Protein AF-A0A9X7RHH9-F1 (afdb_monomer_lite)

Structure (mmCIF, N/CA/C/O backbone):
data_AF-A0A9X7RHH9-F1
#
_entry.id   AF-A0A9X7RHH9-F1
#
loop_
_atom_site.group_PDB
_atom_site.id
_atom_site.type_symbol
_atom_site.label_atom_id
_atom_site.label_alt_id
_atom_site.label_comp_id
_atom_site.label_asym_id
_atom_site.label_entity_id
_atom_site.label_seq_id
_atom_site.pdbx_PDB_ins_code
_atom_site.Cartn_x
_atom_site.Cartn_y
_atom_site.Cartn_z
_atom_site.occupancy
_atom_site.B_iso_or_equiv
_atom_site.auth_seq_id
_atom_site.auth_comp_id
_atom_site.auth_asym_id
_atom_site.auth_atom_id
_atom_site.pdbx_PDB_model_num
ATOM 1 N N . MET A 1 1 ? -3.163 3.973 23.562 1.00 56.56 1 MET A N 1
ATOM 2 C CA . MET A 1 1 ? -2.262 4.535 22.533 1.00 56.56 1 MET A CA 1
ATOM 3 C C . MET A 1 1 ? -2.300 3.615 21.333 1.00 56.56 1 MET A C 1
ATOM 5 O O . MET A 1 1 ? -2.126 2.416 21.501 1.00 56.56 1 MET A O 1
ATOM 9 N N . THR A 1 2 ? -2.574 4.178 20.167 1.00 72.00 2 THR A N 1
ATOM 10 C CA . THR A 1 2 ? -2.586 3.508 18.865 1.00 72.00 2 THR A CA 1
ATOM 11 C C . THR A 1 2 ? -1.187 2.956 18.559 1.00 72.00 2 THR A C 1
ATOM 13 O O . THR A 1 2 ? -0.240 3.738 18.488 1.00 72.00 2 THR A O 1
ATOM 16 N N . ARG A 1 3 ? -1.026 1.629 18.460 1.00 74.81 3 ARG A N 1
ATOM 17 C CA . ARG A 1 3 ? 0.260 0.960 18.188 1.00 74.81 3 ARG A CA 1
ATOM 18 C C . ARG A 1 3 ? 0.115 0.081 16.946 1.00 74.81 3 ARG A C 1
ATOM 20 O O . ARG A 1 3 ? -0.757 -0.780 16.914 1.00 74.81 3 ARG A O 1
ATOM 27 N N . LEU A 1 4 ? 0.986 0.297 15.961 1.00 82.06 4 LEU A N 1
ATOM 28 C CA . LEU A 1 4 ? 1.068 -0.524 14.751 1.00 82.06 4 LEU A CA 1
ATOM 29 C C . LEU A 1 4 ? 1.600 -1.932 15.066 1.00 82.06 4 LEU A C 1
ATOM 31 O O . LEU A 1 4 ? 2.380 -2.074 16.012 1.00 82.06 4 LEU A O 1
ATOM 35 N N . PRO A 1 5 ? 1.258 -2.957 14.262 1.00 85.44 5 PRO A N 1
ATOM 36 C CA . PRO A 1 5 ? 1.950 -4.240 14.326 1.00 85.44 5 PRO A CA 1
ATOM 37 C C . PRO A 1 5 ? 3.457 -4.062 14.092 1.00 85.44 5 PRO A C 1
ATOM 39 O O . PRO A 1 5 ? 3.859 -3.352 13.169 1.00 85.44 5 PRO A O 1
ATOM 42 N N . ASP A 1 6 ? 4.287 -4.729 14.898 1.00 85.75 6 ASP A N 1
ATOM 43 C CA . ASP A 1 6 ? 5.741 -4.495 14.914 1.00 85.75 6 ASP A CA 1
ATOM 44 C C . ASP A 1 6 ? 6.399 -4.748 13.545 1.00 85.75 6 ASP A C 1
ATOM 46 O O . ASP A 1 6 ? 7.168 -3.916 13.072 1.00 85.75 6 ASP A O 1
ATOM 50 N N . HIS A 1 7 ? 6.006 -5.816 12.840 1.00 84.44 7 HIS A N 1
ATOM 51 C CA . HIS A 1 7 ? 6.515 -6.108 11.493 1.00 84.44 7 HIS A CA 1
ATOM 52 C C . HIS A 1 7 ? 6.179 -5.011 10.461 1.00 84.44 7 HIS A C 1
ATOM 54 O O . HIS A 1 7 ? 6.991 -4.723 9.586 1.00 84.44 7 HIS A O 1
ATOM 60 N N . ILE A 1 8 ? 5.017 -4.353 10.576 1.00 89.50 8 ILE A N 1
ATOM 61 C CA . ILE A 1 8 ? 4.635 -3.232 9.699 1.00 89.50 8 ILE A CA 1
ATOM 62 C C . ILE A 1 8 ? 5.473 -1.997 10.030 1.00 89.50 8 ILE A C 1
ATOM 64 O O . ILE A 1 8 ? 5.937 -1.301 9.128 1.00 89.50 8 ILE A O 1
ATOM 68 N N . ALA A 1 9 ? 5.698 -1.734 11.321 1.00 90.00 9 ALA A N 1
ATOM 69 C CA . ALA A 1 9 ? 6.545 -0.633 11.762 1.00 90.00 9 ALA A CA 1
ATOM 70 C C . ALA A 1 9 ? 7.993 -0.797 11.266 1.00 90.00 9 ALA A C 1
ATOM 72 O O . ALA A 1 9 ? 8.573 0.161 10.758 1.00 90.00 9 ALA A O 1
ATOM 73 N N . GLU A 1 10 ? 8.555 -2.005 11.345 1.00 91.06 10 GLU A N 1
ATOM 74 C CA . GLU A 1 10 ? 9.890 -2.320 10.821 1.00 91.06 10 GLU A CA 1
ATOM 75 C C . GLU A 1 10 ? 9.983 -2.106 9.303 1.00 91.06 10 GLU A C 1
ATOM 77 O O . GLU A 1 10 ? 10.906 -1.439 8.831 1.00 91.06 10 GLU A O 1
ATOM 82 N N . GLN A 1 11 ? 9.008 -2.604 8.533 1.00 90.25 11 GLN A N 1
ATOM 83 C CA . GLN A 1 11 ? 8.983 -2.425 7.078 1.00 90.25 11 GLN A CA 1
ATOM 84 C C . GLN A 1 11 ? 8.848 -0.948 6.672 1.00 90.25 11 GLN A C 1
ATOM 86 O O . GLN A 1 11 ? 9.559 -0.487 5.777 1.00 90.25 11 GLN A O 1
ATOM 91 N N . LEU A 1 12 ? 7.988 -0.184 7.355 1.00 90.25 12 LEU A N 1
ATOM 92 C CA . LEU A 1 12 ? 7.851 1.261 7.146 1.00 90.25 12 LEU A CA 1
ATOM 93 C C . LEU A 1 12 ? 9.174 1.998 7.384 1.00 90.25 12 LEU A C 1
ATOM 95 O O . LEU A 1 12 ? 9.555 2.863 6.595 1.00 90.25 12 LEU A O 1
ATOM 99 N N . LEU A 1 13 ? 9.890 1.646 8.455 1.00 91.69 13 LEU A N 1
ATOM 100 C CA . LEU A 1 13 ? 11.188 2.239 8.771 1.00 91.69 13 LEU A CA 1
ATOM 101 C C . LEU A 1 13 ? 12.261 1.881 7.734 1.00 91.69 13 LEU A C 1
ATOM 103 O O . LEU A 1 13 ? 13.083 2.737 7.410 1.00 91.69 13 LEU A O 1
ATOM 107 N N . ALA A 1 14 ? 12.242 0.659 7.194 1.00 88.62 14 ALA A N 1
ATOM 108 C CA . ALA A 1 14 ? 13.183 0.219 6.164 1.00 88.62 14 ALA A CA 1
ATOM 109 C C . ALA A 1 14 ? 12.974 0.927 4.813 1.00 88.62 14 ALA A C 1
ATOM 111 O O . ALA A 1 14 ? 13.946 1.229 4.123 1.00 88.62 14 ALA A O 1
ATOM 112 N N . ILE A 1 15 ? 11.721 1.212 4.440 1.00 89.06 15 ILE A N 1
ATOM 113 C CA . ILE A 1 15 ? 11.391 1.958 3.214 1.00 89.06 15 ILE A CA 1
ATOM 114 C C . ILE A 1 15 ? 11.703 3.449 3.370 1.00 89.06 15 ILE A C 1
ATOM 116 O O . ILE A 1 15 ? 12.231 4.078 2.454 1.00 89.06 15 ILE A O 1
ATOM 120 N N . GLY A 1 16 ? 11.388 4.018 4.533 1.00 89.38 16 GLY A N 1
ATOM 121 C CA . GLY A 1 16 ? 11.557 5.438 4.802 1.00 89.38 16 GLY A CA 1
ATOM 122 C C . GLY A 1 16 ? 10.350 6.283 4.387 1.00 89.38 16 GLY A C 1
ATOM 123 O O . GLY A 1 16 ? 9.230 5.805 4.217 1.00 89.38 16 GLY A O 1
ATOM 124 N N . LYS A 1 17 ? 10.563 7.599 4.304 1.00 9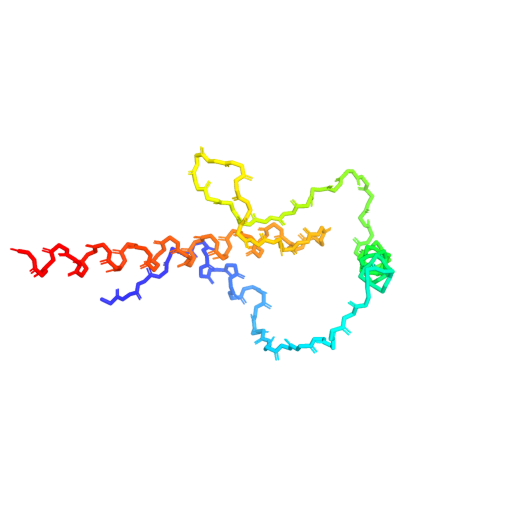0.06 17 LYS A N 1
ATOM 125 C CA . LYS A 1 17 ? 9.489 8.568 4.048 1.00 90.06 17 LYS A CA 1
ATOM 126 C C . LYS A 1 17 ? 9.074 8.543 2.576 1.00 90.06 17 LYS A C 1
ATOM 128 O O . LYS A 1 17 ? 9.923 8.451 1.697 1.00 90.06 17 LYS A O 1
ATOM 133 N N . VAL A 1 18 ? 7.779 8.713 2.330 1.00 86.25 18 VAL A N 1
ATOM 134 C CA . VAL A 1 18 ? 7.185 8.842 0.991 1.00 86.25 18 VAL A CA 1
ATOM 135 C C . VAL A 1 18 ? 6.522 10.210 0.838 1.00 86.25 18 VAL A C 1
ATOM 137 O O . VAL A 1 18 ? 6.180 10.850 1.835 1.00 86.25 18 VAL A O 1
ATOM 140 N N . GLU A 1 19 ? 6.327 10.657 -0.399 1.00 85.00 19 GLU A N 1
ATOM 141 C CA . GLU A 1 19 ? 5.626 11.903 -0.715 1.00 85.00 19 GLU A CA 1
ATOM 142 C C . GLU A 1 19 ? 4.344 11.645 -1.510 1.00 85.00 19 GLU A C 1
ATOM 144 O O . GLU A 1 19 ? 4.223 10.662 -2.242 1.00 85.00 19 GLU A O 1
ATOM 149 N N . HIS A 1 20 ? 3.367 12.538 -1.350 1.00 83.56 20 HIS A N 1
ATOM 150 C CA . HIS A 1 20 ? 2.165 12.524 -2.170 1.00 83.56 20 HIS A CA 1
ATOM 151 C C . HIS A 1 20 ? 2.461 13.190 -3.517 1.00 83.56 20 HIS A C 1
ATOM 153 O O . HIS A 1 20 ? 2.864 14.351 -3.562 1.00 83.56 20 HIS A O 1
ATOM 159 N N . GLY A 1 21 ? 2.210 12.468 -4.606 1.00 82.25 21 GLY A N 1
ATOM 160 C CA . GLY A 1 21 ? 2.294 12.980 -5.969 1.00 82.25 21 GLY A CA 1
ATOM 161 C C . GLY A 1 21 ? 0.970 12.822 -6.709 1.00 82.25 21 GLY A C 1
ATOM 162 O O . GLY A 1 21 ? 0.081 12.085 -6.284 1.00 82.25 21 GLY A O 1
ATOM 163 N N . ARG A 1 22 ? 0.855 13.500 -7.851 1.00 78.50 22 ARG A N 1
ATOM 164 C CA . ARG A 1 22 ? -0.246 13.318 -8.801 1.00 78.50 22 ARG A CA 1
ATOM 165 C C . ARG A 1 22 ? 0.301 13.299 -10.219 1.00 78.50 22 ARG A C 1
ATOM 167 O O . ARG A 1 22 ? 1.213 14.062 -10.536 1.00 78.50 22 ARG A O 1
ATOM 174 N N . THR A 1 23 ? -0.288 12.479 -11.071 1.00 73.56 23 THR A N 1
ATOM 175 C CA . THR A 1 23 ? -0.148 12.588 -12.523 1.00 73.56 23 THR A CA 1
ATOM 176 C C . THR A 1 23 ? -1.381 13.301 -13.081 1.00 73.56 23 THR A C 1
ATOM 178 O O . THR A 1 23 ? -2.418 13.384 -12.421 1.00 73.56 23 THR A O 1
ATOM 181 N N . HIS A 1 24 ? -1.255 13.904 -14.263 1.00 80.25 24 HIS A N 1
ATOM 182 C CA . HIS A 1 24 ? -2.416 14.446 -14.972 1.00 80.25 24 HIS A CA 1
ATOM 183 C C . HIS A 1 24 ? -3.361 13.317 -15.390 1.00 80.25 24 HIS A C 1
ATOM 185 O O . HIS A 1 24 ? -2.921 12.177 -15.512 1.00 80.25 24 HIS A O 1
ATOM 191 N N . GLU A 1 25 ? -4.632 13.641 -15.629 1.00 85.88 25 GLU A N 1
ATOM 192 C CA . GLU A 1 25 ? -5.567 12.716 -16.272 1.00 85.88 25 GLU A CA 1
ATOM 193 C C . GLU A 1 25 ? -4.984 12.260 -17.616 1.00 85.88 25 GLU A C 1
ATOM 195 O O . GLU A 1 25 ? -4.457 13.069 -18.387 1.00 85.88 25 GLU A O 1
ATOM 200 N N . GLN A 1 26 ? -5.004 10.952 -17.849 1.00 82.75 26 GLN A N 1
ATOM 201 C CA . GLN A 1 26 ? -4.360 10.321 -18.993 1.00 82.75 26 GLN A CA 1
ATOM 202 C C . GLN A 1 26 ? -5.416 9.606 -19.829 1.00 82.75 26 GLN A C 1
ATOM 204 O O . GLN A 1 26 ? -6.428 9.155 -19.300 1.00 82.75 26 GLN A O 1
ATOM 209 N N . THR A 1 27 ? -5.182 9.489 -21.134 1.00 90.62 27 THR A N 1
ATOM 210 C CA . THR A 1 27 ? -5.995 8.587 -21.957 1.00 90.62 27 THR A CA 1
ATOM 211 C C . THR A 1 27 ? -5.658 7.133 -21.627 1.00 90.62 27 THR A C 1
ATOM 213 O O . THR A 1 27 ? -4.591 6.841 -21.073 1.00 90.62 27 THR A O 1
ATOM 216 N N . ASP A 1 28 ? -6.525 6.202 -22.016 1.00 89.88 28 ASP A N 1
ATOM 217 C CA . ASP A 1 28 ? -6.276 4.769 -21.833 1.00 89.88 28 ASP A CA 1
ATOM 218 C C . ASP A 1 28 ? -4.946 4.336 -22.479 1.00 89.88 28 ASP A C 1
ATOM 220 O O . ASP A 1 28 ? -4.172 3.579 -21.890 1.00 89.88 28 ASP A O 1
ATOM 224 N N . GLU A 1 29 ? -4.605 4.874 -23.656 1.00 91.50 29 GLU A N 1
ATOM 225 C CA . GLU A 1 29 ? -3.336 4.579 -24.333 1.00 91.50 29 GLU A CA 1
ATOM 226 C C . GLU A 1 29 ? -2.125 5.074 -23.538 1.00 91.50 29 GLU A C 1
ATOM 228 O O . GLU A 1 29 ? -1.080 4.415 -23.504 1.00 91.50 29 GLU A O 1
ATOM 233 N N . MET A 1 30 ? -2.254 6.233 -22.891 1.00 84.69 30 MET A N 1
ATOM 234 C CA . MET A 1 30 ? -1.211 6.778 -22.028 1.00 84.69 30 MET A CA 1
ATOM 235 C C . MET A 1 30 ? -1.037 5.920 -20.775 1.00 84.69 30 MET A C 1
ATOM 237 O O . MET A 1 30 ? 0.100 5.604 -20.427 1.00 84.69 30 MET A O 1
ATOM 241 N N . HIS A 1 31 ? -2.129 5.454 -20.163 1.00 81.56 31 HIS A N 1
ATOM 242 C CA . HIS A 1 31 ? -2.069 4.522 -19.036 1.00 81.56 31 HIS A CA 1
ATOM 243 C C . HIS A 1 31 ? -1.350 3.220 -19.398 1.00 81.56 31 HIS A C 1
ATOM 245 O O . HIS A 1 31 ? -0.466 2.771 -18.664 1.00 81.56 31 HIS A O 1
ATOM 251 N N . VAL A 1 32 ? -1.670 2.631 -20.553 1.00 85.81 32 VAL A N 1
ATOM 252 C CA . VAL A 1 32 ? -0.998 1.415 -21.036 1.00 85.81 32 VAL A CA 1
ATOM 253 C C . VAL A 1 32 ? 0.493 1.666 -21.265 1.00 85.81 32 VAL A C 1
ATOM 255 O O . VAL A 1 32 ? 1.332 0.853 -20.863 1.00 85.81 32 VAL A O 1
ATOM 258 N N . LYS A 1 33 ? 0.847 2.800 -21.881 1.00 87.25 33 LYS A N 1
ATOM 259 C CA . LYS A 1 33 ? 2.242 3.171 -22.143 1.00 87.25 33 LYS A CA 1
ATOM 260 C C . LYS A 1 33 ? 3.031 3.387 -20.851 1.00 87.25 33 LYS A C 1
ATOM 262 O O . LYS A 1 33 ? 4.153 2.891 -20.738 1.00 87.25 33 LYS A O 1
ATOM 267 N N . ASP A 1 34 ? 2.458 4.086 -19.881 1.00 83.88 34 ASP A N 1
ATOM 268 C CA . ASP A 1 34 ? 3.105 4.371 -18.601 1.00 83.88 34 ASP A CA 1
ATOM 269 C C . ASP A 1 34 ? 3.247 3.118 -17.746 1.00 83.88 34 ASP A C 1
ATOM 271 O O . ASP A 1 34 ? 4.288 2.915 -17.113 1.00 83.88 34 ASP A O 1
ATOM 275 N N . PHE A 1 35 ? 2.259 2.224 -17.793 1.00 82.44 35 PHE A N 1
ATOM 276 C CA . PHE A 1 35 ? 2.374 0.910 -17.180 1.00 82.44 35 PHE A CA 1
ATOM 277 C C . PHE A 1 35 ? 3.521 0.112 -17.811 1.00 82.44 35 PHE A C 1
ATOM 279 O O . PHE A 1 35 ? 4.413 -0.353 -17.100 1.00 82.44 35 PHE A O 1
ATOM 286 N N . ALA A 1 36 ? 3.582 0.028 -19.144 1.00 84.25 36 ALA A N 1
ATOM 287 C CA . ALA A 1 36 ? 4.677 -0.646 -19.841 1.00 84.25 36 ALA A CA 1
ATOM 288 C C . ALA A 1 36 ? 6.049 -0.028 -19.514 1.00 84.25 36 ALA A C 1
ATOM 290 O O . ALA A 1 36 ? 7.028 -0.751 -19.312 1.00 84.25 36 ALA A O 1
ATOM 291 N N . ASN A 1 37 ? 6.125 1.301 -19.407 1.00 85.12 37 ASN A N 1
ATOM 292 C CA . ASN A 1 37 ? 7.351 2.000 -19.039 1.00 85.12 37 ASN A CA 1
ATOM 293 C C . ASN A 1 37 ? 7.757 1.719 -17.586 1.00 85.12 37 ASN A C 1
ATOM 295 O O . ASN A 1 37 ? 8.924 1.443 -17.321 1.00 85.12 37 ASN A O 1
ATOM 299 N N . THR A 1 38 ? 6.798 1.704 -16.661 1.00 81.88 38 THR A N 1
ATOM 300 C CA . THR A 1 38 ? 7.009 1.302 -15.264 1.00 81.88 38 THR A CA 1
ATOM 301 C C . THR A 1 38 ? 7.567 -0.117 -15.183 1.00 81.88 38 THR A C 1
ATOM 303 O O . THR A 1 38 ? 8.565 -0.353 -14.498 1.00 81.88 38 THR A O 1
ATOM 306 N N . LEU A 1 39 ? 6.985 -1.063 -15.930 1.00 77.62 39 LEU A N 1
ATOM 307 C CA . LEU A 1 39 ? 7.478 -2.440 -16.004 1.00 77.62 39 LEU A CA 1
ATOM 308 C C . LEU A 1 39 ? 8.908 -2.507 -16.549 1.00 77.62 39 LEU A C 1
ATOM 310 O O . LEU A 1 39 ? 9.741 -3.226 -15.993 1.00 77.62 39 LEU A O 1
ATOM 314 N N . ARG A 1 40 ? 9.202 -1.748 -17.611 1.00 82.94 40 ARG A N 1
ATOM 315 C CA . ARG A 1 40 ? 10.536 -1.658 -18.216 1.00 82.94 40 ARG A CA 1
ATOM 316 C C . ARG A 1 40 ? 11.568 -1.120 -17.225 1.00 82.94 40 ARG A C 1
ATOM 318 O O . ARG A 1 40 ? 12.556 -1.800 -16.978 1.00 82.94 40 ARG A O 1
ATOM 325 N N . ILE A 1 41 ? 11.312 0.039 -16.614 1.00 81.06 41 ILE A N 1
ATOM 326 C CA . ILE A 1 41 ? 12.201 0.659 -15.615 1.00 81.06 41 ILE A CA 1
ATOM 327 C C . ILE A 1 41 ? 12.446 -0.312 -14.464 1.00 81.06 41 ILE A C 1
ATOM 329 O O . ILE A 1 41 ? 13.579 -0.533 -14.056 1.00 81.06 41 ILE A O 1
ATOM 333 N N . THR A 1 42 ? 11.391 -0.969 -13.987 1.00 75.06 42 THR A N 1
ATOM 334 C CA . THR A 1 42 ? 11.517 -1.947 -12.908 1.00 75.06 42 THR A CA 1
ATOM 335 C C . THR A 1 42 ? 12.419 -3.124 -13.306 1.00 75.06 42 THR A C 1
ATOM 337 O O . THR A 1 42 ? 13.201 -3.607 -12.492 1.00 75.06 42 THR A O 1
ATOM 340 N N . ARG A 1 43 ? 12.325 -3.620 -14.547 1.00 75.81 43 ARG A N 1
ATOM 341 C CA . ARG A 1 43 ? 13.213 -4.681 -15.056 1.00 75.81 43 ARG A CA 1
ATOM 342 C C . ARG A 1 43 ? 14.661 -4.211 -15.126 1.00 75.81 43 ARG A C 1
ATOM 344 O O . ARG A 1 43 ? 15.536 -4.905 -14.623 1.00 75.81 43 ARG A O 1
ATOM 351 N N . GLU A 1 44 ? 14.888 -3.039 -15.706 1.00 80.00 44 GLU A N 1
ATOM 352 C CA . GLU A 1 44 ? 16.225 -2.476 -15.912 1.00 80.00 44 GLU A CA 1
ATOM 353 C C . GLU A 1 44 ? 16.926 -2.138 -14.593 1.00 80.00 44 GLU A C 1
ATOM 355 O O . GLU A 1 44 ? 18.100 -2.450 -14.424 1.00 80.00 44 GLU A O 1
ATOM 360 N N . SER A 1 45 ? 16.215 -1.525 -13.646 1.00 77.38 45 SER A N 1
ATOM 361 C CA . SER A 1 45 ? 16.804 -1.053 -12.389 1.00 77.38 45 SER A CA 1
ATOM 362 C C . SER A 1 45 ? 16.964 -2.147 -11.336 1.00 77.38 45 SER A C 1
ATOM 364 O O . SER A 1 45 ? 17.823 -2.018 -10.469 1.00 77.38 45 SER A O 1
ATOM 366 N N . PHE A 1 46 ? 16.157 -3.211 -11.390 1.00 71.00 46 PHE A N 1
ATOM 367 C CA . PHE A 1 46 ? 16.130 -4.229 -10.334 1.00 71.00 46 PHE A CA 1
ATOM 368 C C . PHE A 1 46 ? 16.444 -5.650 -10.813 1.00 71.00 46 PHE A C 1
ATOM 370 O O . PHE A 1 46 ? 16.277 -6.585 -10.035 1.00 71.00 46 PHE A O 1
ATOM 377 N N . GLY A 1 47 ? 16.867 -5.838 -12.071 1.00 63.00 47 GLY A N 1
ATOM 378 C CA . GLY A 1 47 ? 17.443 -7.099 -12.568 1.00 63.00 47 GLY A CA 1
ATOM 379 C C . GLY A 1 47 ? 16.569 -8.341 -12.356 1.00 63.00 47 GLY A C 1
ATOM 380 O O . GLY A 1 47 ? 17.076 -9.434 -12.133 1.00 63.00 47 GLY A O 1
ATOM 381 N N . THR A 1 48 ? 15.250 -8.169 -12.341 1.00 62.28 48 THR A N 1
ATOM 382 C CA . THR A 1 48 ? 14.312 -9.201 -11.886 1.00 62.28 48 THR A CA 1
ATOM 383 C C . THR A 1 48 ? 13.882 -10.083 -13.061 1.00 62.28 48 THR A C 1
ATOM 385 O O . THR A 1 48 ? 13.019 -9.680 -13.848 1.00 62.28 48 THR A O 1
ATOM 388 N N . GLU A 1 49 ? 14.476 -11.274 -13.175 1.00 59.94 49 GLU A N 1
ATOM 389 C CA . GLU A 1 49 ? 14.052 -12.345 -14.091 1.00 59.94 49 GLU A CA 1
ATOM 390 C C . GLU A 1 49 ? 13.017 -13.272 -13.416 1.00 59.94 49 GLU A C 1
ATOM 392 O O . GLU A 1 49 ? 13.144 -13.576 -12.231 1.00 59.94 49 GLU A O 1
ATOM 397 N N . GLY A 1 50 ? 11.986 -13.708 -14.156 1.00 67.75 50 GLY A N 1
ATOM 398 C CA . GLY A 1 50 ? 10.936 -14.628 -13.678 1.00 67.75 50 GLY A CA 1
ATOM 399 C C . GLY A 1 50 ? 9.516 -14.044 -13.619 1.00 67.75 50 GLY A C 1
ATOM 400 O O . GLY A 1 50 ? 9.290 -12.871 -13.937 1.00 67.75 50 GLY A O 1
ATOM 401 N N . ASP A 1 51 ? 8.555 -14.889 -13.227 1.00 66.88 51 ASP A N 1
ATOM 402 C CA . ASP A 1 51 ? 7.145 -14.515 -13.066 1.00 66.88 51 ASP A CA 1
ATOM 403 C C . ASP A 1 51 ? 6.984 -13.432 -11.996 1.00 66.88 51 ASP A C 1
ATOM 405 O O . ASP A 1 51 ? 7.551 -13.510 -10.904 1.00 66.88 51 ASP A O 1
ATOM 409 N N . ARG A 1 52 ? 6.188 -12.406 -12.311 1.00 69.94 52 ARG A N 1
ATOM 410 C CA . ARG A 1 52 ? 5.888 -11.307 -11.390 1.00 69.94 52 ARG A CA 1
ATOM 411 C C . ARG A 1 52 ? 4.418 -11.300 -11.042 1.00 69.94 52 ARG A C 1
ATOM 413 O O . ARG A 1 52 ? 3.567 -11.324 -11.927 1.00 69.94 52 ARG A O 1
ATOM 420 N N . TYR A 1 53 ? 4.139 -11.172 -9.754 1.00 82.12 53 TYR A N 1
ATOM 421 C CA . TYR A 1 53 ? 2.790 -10.951 -9.265 1.00 82.12 53 TYR A CA 1
ATOM 422 C C . TYR A 1 53 ? 2.485 -9.453 -9.241 1.00 82.12 53 TYR A C 1
ATOM 424 O O . TYR A 1 53 ? 3.326 -8.629 -8.876 1.00 82.12 53 TYR A O 1
ATOM 432 N N . LEU A 1 54 ? 1.267 -9.099 -9.648 1.00 87.00 54 LEU A N 1
ATOM 433 C CA . LEU A 1 54 ? 0.709 -7.780 -9.387 1.00 87.00 54 LEU A CA 1
ATOM 434 C C . LEU A 1 54 ? 0.178 -7.774 -7.953 1.00 87.00 54 LEU A C 1
ATOM 436 O O . LEU A 1 54 ? -0.830 -8.414 -7.654 1.00 87.00 54 LEU A O 1
ATOM 440 N N . HIS A 1 55 ? 0.871 -7.065 -7.067 1.00 91.44 55 HIS A N 1
ATOM 441 C CA . HIS A 1 55 ? 0.479 -6.955 -5.669 1.00 91.44 55 HIS A CA 1
ATOM 442 C C . HIS A 1 55 ? -0.596 -5.878 -5.489 1.00 91.44 55 HIS A C 1
ATOM 444 O O . HIS A 1 55 ? -0.718 -4.931 -6.275 1.00 91.44 55 HIS A O 1
ATOM 450 N N . GLY A 1 56 ? -1.417 -6.041 -4.458 1.00 93.88 56 GLY A N 1
ATOM 451 C CA . GLY A 1 56 ? -2.507 -5.129 -4.148 1.00 93.88 56 GLY A CA 1
ATOM 452 C C . GLY A 1 56 ? -3.160 -5.463 -2.819 1.00 93.88 56 GLY A C 1
ATOM 453 O O . GLY A 1 56 ? -2.871 -6.496 -2.218 1.00 93.88 56 GLY A O 1
ATOM 454 N N . VAL A 1 57 ? -4.039 -4.573 -2.382 1.00 95.62 57 VAL A N 1
ATOM 455 C CA . VAL A 1 57 ? -4.851 -4.725 -1.178 1.00 95.62 57 VAL A CA 1
ATOM 456 C C . VAL A 1 57 ? -6.243 -5.164 -1.600 1.00 95.62 57 VAL A C 1
ATOM 458 O O . VAL A 1 57 ? -6.862 -4.540 -2.464 1.00 95.62 57 VAL A O 1
ATOM 461 N N . TYR A 1 58 ? -6.726 -6.239 -0.989 1.00 95.94 58 TYR A N 1
ATOM 462 C CA . TYR A 1 58 ? -7.990 -6.882 -1.331 1.00 95.94 58 TYR A CA 1
ATOM 463 C C . TYR A 1 58 ? -8.908 -6.895 -0.116 1.00 95.94 58 TYR A C 1
ATOM 465 O O . TYR A 1 58 ? -8.449 -7.038 1.020 1.00 95.94 58 TYR A O 1
ATOM 473 N N . LEU A 1 59 ? -10.214 -6.782 -0.348 1.00 95.69 59 LEU A N 1
ATOM 474 C CA . LEU A 1 59 ? -11.190 -6.966 0.717 1.00 95.69 59 LEU A CA 1
ATOM 475 C C . LEU A 1 59 ? -11.196 -8.439 1.152 1.00 95.69 59 LEU A C 1
ATOM 477 O O . LEU A 1 59 ? -11.415 -9.336 0.332 1.00 95.69 59 LEU A O 1
ATOM 481 N N . SER A 1 60 ? -10.967 -8.672 2.447 1.00 95.50 60 SER A N 1
ATOM 482 C CA . SER A 1 60 ? -10.832 -10.013 3.027 1.00 95.50 60 SER A CA 1
ATOM 483 C C . SER A 1 60 ? -12.005 -10.929 2.663 1.00 95.50 60 SER A C 1
ATOM 485 O O . SER A 1 60 ? -13.166 -10.527 2.730 1.00 95.50 60 SER A O 1
ATOM 487 N N . GLY A 1 61 ? -11.697 -12.165 2.258 1.00 95.25 61 GLY A N 1
ATOM 488 C CA . GLY A 1 61 ? -12.692 -13.160 1.841 1.00 95.25 61 GLY A CA 1
ATOM 489 C C . GLY A 1 61 ? -13.313 -12.920 0.458 1.00 95.25 61 GLY A C 1
ATOM 490 O O . GLY A 1 61 ? -14.241 -13.634 0.085 1.00 95.25 61 GLY A O 1
ATOM 491 N N . THR A 1 62 ? -12.821 -11.945 -0.312 1.00 95.00 62 THR A N 1
ATOM 492 C CA . THR A 1 62 ? -13.337 -11.613 -1.650 1.00 95.00 62 THR A CA 1
ATOM 493 C C . THR A 1 62 ? -12.210 -11.462 -2.678 1.00 95.00 62 THR A C 1
ATOM 495 O O . THR A 1 62 ? -11.032 -11.450 -2.328 1.00 95.00 62 THR A O 1
ATOM 498 N N . ALA A 1 63 ? -12.575 -11.310 -3.956 1.00 91.12 63 ALA A N 1
ATOM 499 C CA . ALA A 1 63 ? -11.655 -10.932 -5.034 1.00 91.12 63 ALA A CA 1
ATOM 500 C C . ALA A 1 63 ? -11.667 -9.416 -5.333 1.00 91.12 63 ALA A C 1
ATOM 502 O O . ALA A 1 63 ? -11.104 -8.976 -6.335 1.00 91.12 63 ALA A O 1
ATOM 503 N N . THR A 1 64 ? -12.327 -8.610 -4.497 1.00 95.44 64 THR A N 1
ATOM 504 C CA . THR A 1 64 ? -12.452 -7.167 -4.716 1.00 95.44 64 THR A CA 1
ATOM 505 C C . THR A 1 64 ? -11.137 -6.468 -4.390 1.00 95.44 64 THR A C 1
ATOM 507 O O . THR A 1 64 ? -10.680 -6.493 -3.246 1.00 95.44 64 THR A O 1
ATOM 510 N N . VAL A 1 65 ? -10.552 -5.816 -5.394 1.00 93.38 65 VAL A N 1
ATOM 511 C CA . VAL A 1 65 ? -9.338 -5.002 -5.260 1.00 93.38 65 VAL A CA 1
ATOM 512 C C . VAL A 1 65 ? -9.706 -3.621 -4.719 1.00 93.38 65 VAL A C 1
ATOM 514 O O . VAL A 1 65 ? -10.562 -2.946 -5.286 1.00 93.38 65 VAL A O 1
ATOM 517 N N . LEU A 1 66 ? -9.030 -3.178 -3.658 1.00 93.88 66 LEU A N 1
ATOM 518 C CA . LEU A 1 66 ? -9.099 -1.795 -3.177 1.00 93.88 66 LEU A CA 1
ATOM 519 C C . LEU A 1 66 ? -8.069 -0.916 -3.892 1.00 93.88 66 LEU A C 1
ATOM 521 O O . LEU A 1 66 ? -8.387 0.178 -4.353 1.00 93.88 66 LEU A O 1
ATOM 525 N N . CYS A 1 67 ? -6.833 -1.403 -4.004 1.00 92.88 67 CYS A N 1
ATOM 526 C CA . CYS A 1 67 ? -5.779 -0.757 -4.779 1.00 92.88 67 CYS A CA 1
ATOM 527 C C . CYS A 1 67 ? -4.686 -1.756 -5.180 1.00 92.88 67 CYS A C 1
ATOM 529 O O . CYS A 1 67 ? -4.489 -2.781 -4.527 1.00 92.88 67 CYS A O 1
ATOM 531 N N . HIS A 1 68 ? -3.941 -1.433 -6.237 1.00 92.31 68 HIS A N 1
ATOM 532 C CA . HIS A 1 68 ? -2.728 -2.153 -6.618 1.00 92.31 68 HIS A CA 1
ATOM 533 C C . HIS A 1 68 ? -1.483 -1.379 -6.189 1.00 92.31 68 HIS A C 1
ATOM 535 O O . HIS A 1 68 ? -1.416 -0.161 -6.337 1.00 92.31 68 HIS A O 1
ATOM 541 N N . THR A 1 69 ? -0.471 -2.101 -5.717 1.00 90.75 69 THR A N 1
ATOM 542 C CA . THR A 1 69 ? 0.853 -1.557 -5.377 1.00 90.75 69 THR A CA 1
ATOM 543 C C . THR A 1 69 ? 1.898 -1.842 -6.459 1.00 90.75 69 THR A C 1
ATOM 545 O O . THR A 1 69 ? 3.048 -1.414 -6.343 1.00 90.75 69 THR A O 1
ATOM 548 N N . GLY A 1 70 ? 1.512 -2.542 -7.531 1.00 87.44 70 GLY A N 1
ATOM 549 C CA . GLY A 1 70 ? 2.330 -2.786 -8.720 1.00 87.44 70 GLY A CA 1
ATOM 550 C C . GLY A 1 70 ? 3.082 -4.121 -8.704 1.00 87.44 70 GLY A C 1
ATOM 551 O O . GLY A 1 70 ? 2.771 -5.029 -7.936 1.00 87.44 70 GLY A O 1
ATOM 552 N N . THR A 1 71 ? 4.069 -4.243 -9.591 1.00 84.31 71 THR A N 1
ATOM 553 C CA . THR A 1 71 ? 4.894 -5.454 -9.797 1.00 84.31 71 THR A CA 1
ATOM 554 C C . THR A 1 71 ? 6.382 -5.193 -9.524 1.00 84.31 71 THR A C 1
ATOM 556 O O . THR A 1 71 ? 7.256 -5.858 -10.090 1.00 84.31 71 THR A O 1
ATOM 559 N N . SER A 1 72 ? 6.695 -4.130 -8.779 1.00 82.50 72 SER A N 1
ATOM 560 C CA . SER A 1 72 ? 8.070 -3.813 -8.389 1.00 82.50 72 SER A CA 1
ATOM 561 C C . SER A 1 72 ? 8.542 -4.749 -7.275 1.00 82.50 72 SER A C 1
ATOM 563 O O . SER A 1 72 ? 7.696 -5.309 -6.576 1.00 82.50 72 SER A O 1
ATOM 565 N N . PRO A 1 73 ? 9.861 -4.911 -7.058 1.00 80.81 73 PRO A N 1
ATOM 566 C CA . PRO A 1 73 ? 10.371 -5.762 -5.980 1.00 80.81 73 PRO A CA 1
ATOM 567 C C . PRO A 1 73 ? 9.809 -5.418 -4.595 1.00 80.81 73 PRO A C 1
ATOM 569 O O . PRO A 1 73 ? 9.650 -6.304 -3.765 1.00 80.81 73 PRO A O 1
ATOM 572 N N . ASN A 1 74 ? 9.455 -4.149 -4.368 1.00 84.25 74 ASN A N 1
ATOM 573 C CA . ASN A 1 74 ? 8.929 -3.669 -3.089 1.00 84.25 74 ASN A CA 1
ATOM 574 C C . ASN A 1 74 ? 7.391 -3.622 -3.052 1.00 84.25 74 ASN A C 1
ATOM 576 O O . ASN A 1 74 ? 6.807 -3.266 -2.031 1.00 84.25 74 ASN A O 1
ATOM 580 N N . SER A 1 75 ? 6.708 -3.964 -4.151 1.00 89.06 75 SER A N 1
ATOM 581 C CA . SER A 1 7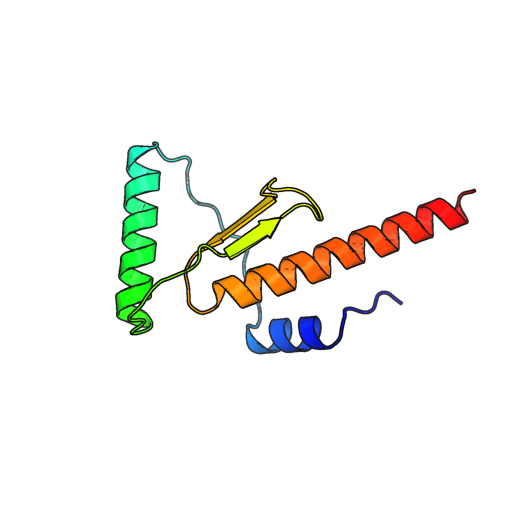5 ? 5.249 -3.842 -4.245 1.00 89.06 75 SER A CA 1
ATOM 582 C C . SER A 1 75 ? 4.512 -4.774 -3.280 1.00 89.06 75 SER A C 1
ATOM 584 O O . SER A 1 75 ? 3.470 -4.378 -2.757 1.00 89.06 75 SER A O 1
ATOM 586 N N . SER A 1 76 ? 5.041 -5.969 -2.998 1.00 88.94 76 SER A N 1
ATOM 587 C CA . SER A 1 76 ? 4.489 -6.866 -1.970 1.00 88.94 76 SER A CA 1
ATOM 588 C C . SER A 1 76 ? 4.532 -6.220 -0.588 1.00 88.94 76 SER A C 1
ATOM 590 O O . SER A 1 76 ? 3.504 -6.108 0.069 1.00 88.94 76 SER A O 1
ATOM 592 N N . VAL A 1 77 ? 5.693 -5.684 -0.208 1.00 90.50 77 VAL A N 1
ATOM 593 C CA . VAL A 1 77 ? 5.903 -4.998 1.072 1.00 90.50 77 VAL A CA 1
ATOM 594 C C . VAL A 1 77 ? 4.966 -3.797 1.205 1.00 90.50 77 VAL A C 1
ATOM 596 O O . VAL A 1 77 ? 4.348 -3.603 2.246 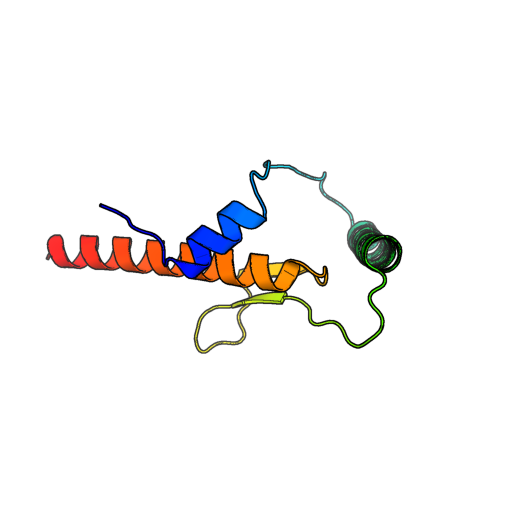1.00 90.50 77 VAL A O 1
ATOM 599 N N . HIS A 1 78 ? 4.788 -3.009 0.140 1.00 92.25 78 HIS A N 1
ATOM 600 C CA . HIS A 1 78 ? 3.820 -1.910 0.156 1.00 92.25 78 HIS A CA 1
ATOM 601 C C . HIS A 1 78 ? 2.382 -2.406 0.379 1.00 92.25 78 HIS A C 1
ATOM 603 O O . HIS A 1 78 ? 1.627 -1.758 1.102 1.00 92.25 78 HIS A O 1
ATOM 609 N N . ALA A 1 79 ? 1.989 -3.537 -0.218 1.00 93.81 79 ALA A N 1
ATOM 610 C CA . ALA A 1 79 ? 0.653 -4.100 -0.024 1.00 93.81 79 ALA A CA 1
ATOM 611 C C . ALA A 1 79 ? 0.448 -4.581 1.419 1.00 93.81 79 ALA A C 1
ATOM 613 O O . ALA A 1 79 ? -0.602 -4.306 2.002 1.00 93.81 79 ALA A O 1
ATOM 614 N N . ASP A 1 80 ? 1.458 -5.220 2.013 1.00 91.94 80 ASP A N 1
ATOM 615 C CA . ASP A 1 80 ? 1.428 -5.669 3.408 1.00 91.94 80 ASP A CA 1
ATOM 616 C C . ASP A 1 80 ? 1.283 -4.481 4.365 1.00 91.94 80 ASP A C 1
ATOM 618 O O . ASP A 1 80 ? 0.398 -4.476 5.224 1.00 91.94 80 ASP A O 1
ATOM 622 N N . ILE A 1 81 ? 2.079 -3.426 4.160 1.00 93.00 81 ILE A N 1
ATOM 623 C CA . ILE A 1 81 ? 2.009 -2.184 4.938 1.00 93.00 81 ILE A CA 1
ATOM 624 C C . ILE A 1 81 ? 0.613 -1.571 4.877 1.00 93.00 81 ILE A C 1
ATOM 626 O O . ILE A 1 81 ? 0.024 -1.282 5.920 1.00 93.00 81 ILE A O 1
ATOM 630 N N . ILE A 1 82 ? 0.070 -1.368 3.673 1.00 93.25 82 ILE A N 1
ATOM 631 C CA . ILE A 1 82 ? -1.250 -0.745 3.515 1.00 93.25 82 ILE A CA 1
ATOM 632 C C . ILE A 1 82 ? -2.327 -1.628 4.154 1.00 93.25 82 ILE A C 1
ATOM 634 O O . ILE A 1 82 ? -3.198 -1.105 4.844 1.00 93.25 82 ILE A O 1
ATOM 638 N N . THR A 1 83 ? -2.243 -2.951 3.993 1.00 93.50 83 THR A N 1
ATOM 639 C CA . THR A 1 83 ? -3.175 -3.904 4.616 1.00 93.50 83 THR A CA 1
ATOM 640 C C . THR A 1 83 ? -3.129 -3.813 6.142 1.00 93.50 83 THR A C 1
ATOM 642 O O . THR A 1 83 ? -4.171 -3.715 6.789 1.00 93.50 83 THR A O 1
ATOM 645 N N . GLY A 1 84 ? -1.930 -3.790 6.728 1.00 91.25 84 GLY A N 1
ATOM 646 C CA . GLY A 1 84 ? -1.744 -3.657 8.171 1.00 91.25 84 GLY A CA 1
ATOM 647 C C . GLY A 1 84 ? -2.295 -2.339 8.718 1.00 91.25 84 GLY A C 1
ATOM 648 O O . GLY A 1 84 ? -3.009 -2.341 9.721 1.00 91.25 84 GLY A O 1
ATOM 649 N N . LEU A 1 85 ? -2.020 -1.219 8.041 1.00 90.94 85 LEU A N 1
ATOM 650 C CA . LEU A 1 85 ? -2.555 0.097 8.409 1.00 90.94 85 LEU A CA 1
ATOM 651 C C . LEU A 1 85 ? -4.082 0.146 8.297 1.00 90.94 85 LEU A C 1
ATOM 653 O O . LEU A 1 85 ? -4.748 0.648 9.200 1.00 90.94 85 LEU A O 1
ATOM 657 N N . TRP A 1 86 ? -4.633 -0.395 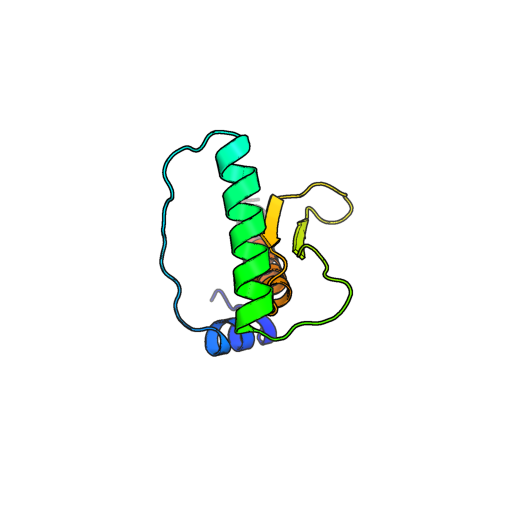7.210 1.00 92.62 86 TRP A N 1
ATOM 658 C CA . TRP A 1 86 ? -6.073 -0.444 6.978 1.00 92.62 86 TRP A CA 1
ATOM 659 C C . TRP A 1 86 ? -6.788 -1.216 8.085 1.00 92.62 86 TRP A C 1
ATOM 661 O O . TRP A 1 86 ? -7.704 -0.686 8.711 1.00 92.62 86 TRP A O 1
ATOM 671 N N . ASN A 1 87 ? -6.331 -2.436 8.377 1.00 92.38 87 ASN A N 1
ATOM 672 C CA . ASN A 1 87 ? -6.914 -3.269 9.428 1.00 92.38 87 ASN A CA 1
ATOM 673 C C . ASN A 1 87 ? -6.813 -2.594 10.797 1.00 92.38 87 ASN A C 1
ATOM 675 O O . ASN A 1 87 ? -7.774 -2.603 11.558 1.00 92.38 87 ASN A O 1
ATOM 679 N N . HIS A 1 88 ? -5.698 -1.922 11.083 1.00 90.00 88 HIS A N 1
ATOM 680 C CA . HIS A 1 88 ? -5.561 -1.186 12.331 1.00 90.00 88 HIS A CA 1
ATOM 681 C C . HIS A 1 88 ? -6.584 -0.048 12.466 1.00 90.00 88 HIS A C 1
ATOM 683 O O . HIS A 1 88 ? -7.146 0.157 13.541 1.00 90.00 88 HIS A O 1
ATOM 689 N N . PHE A 1 89 ? -6.865 0.686 11.384 1.00 91.00 89 PHE A N 1
ATOM 690 C CA . PHE A 1 89 ? -7.918 1.702 11.399 1.00 91.00 89 PHE A CA 1
ATOM 691 C C . PHE A 1 89 ? -9.313 1.100 11.580 1.00 91.00 89 PHE A C 1
ATOM 693 O O . PHE A 1 89 ? -10.134 1.700 12.275 1.00 91.00 89 PHE A O 1
ATOM 700 N N . VAL A 1 90 ? -9.566 -0.084 11.016 1.00 92.69 90 VAL A N 1
ATOM 701 C CA . VAL A 1 90 ? -10.810 -0.830 11.253 1.00 92.69 90 VAL A CA 1
ATOM 702 C C . VAL A 1 90 ? -10.948 -1.196 12.734 1.00 92.69 90 VAL A C 1
ATOM 704 O O . VAL A 1 90 ? -11.986 -0.905 13.320 1.00 92.69 90 VAL A O 1
ATOM 707 N N . ASP A 1 91 ? -9.902 -1.736 13.365 1.00 91.69 91 ASP A N 1
ATOM 708 C CA . ASP A 1 91 ? -9.926 -2.111 14.788 1.00 91.69 91 ASP A CA 1
ATOM 709 C C . ASP A 1 91 ? -10.210 -0.909 15.706 1.00 91.69 91 ASP A C 1
ATOM 711 O O . ASP A 1 91 ? -10.963 -1.015 16.677 1.00 91.69 91 ASP A O 1
ATOM 715 N N . ILE A 1 92 ? -9.618 0.254 15.401 1.00 90.06 92 ILE A N 1
ATOM 716 C CA . ILE A 1 92 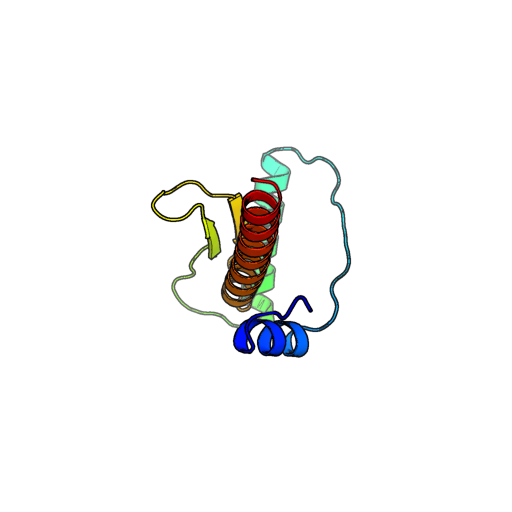? -9.870 1.502 16.140 1.00 90.06 92 ILE A CA 1
ATOM 717 C C . ILE A 1 92 ? -11.333 1.923 15.998 1.00 90.06 92 ILE A C 1
ATOM 719 O O . ILE A 1 92 ? -11.959 2.280 16.997 1.00 90.06 92 ILE A O 1
ATOM 723 N N . ALA A 1 93 ? -11.874 1.895 14.778 1.00 92.12 93 ALA A N 1
ATOM 724 C CA . ALA A 1 93 ? -13.258 2.278 14.517 1.00 92.12 93 ALA A CA 1
ATOM 725 C C . ALA A 1 93 ? -14.249 1.345 15.235 1.00 92.12 93 ALA A C 1
ATOM 727 O O . ALA A 1 93 ? -15.197 1.807 15.866 1.00 92.12 93 ALA A O 1
ATOM 728 N N . ASP A 1 94 ? -13.989 0.041 15.200 1.00 93.19 94 ASP A N 1
ATOM 729 C CA . ASP A 1 94 ? -14.790 -0.982 15.872 1.00 93.19 94 ASP A CA 1
ATOM 730 C C . ASP A 1 94 ? -14.755 -0.827 17.407 1.00 93.19 94 ASP A C 1
ATOM 732 O O . ASP A 1 94 ? -15.787 -0.886 18.077 1.00 93.19 94 ASP A O 1
ATOM 736 N N . ALA A 1 95 ? -13.587 -0.523 17.988 1.00 90.88 95 ALA A N 1
ATOM 737 C CA . ALA A 1 95 ? -13.478 -0.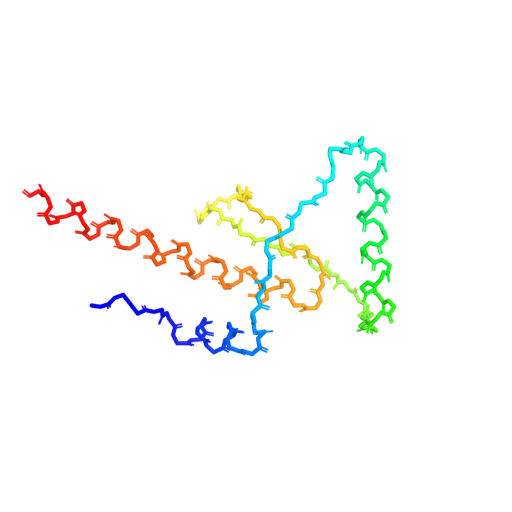210 19.414 1.00 90.88 95 ALA A CA 1
ATOM 738 C C . ALA A 1 95 ? -14.285 1.038 19.809 1.00 90.88 95 ALA A C 1
ATOM 740 O O . ALA A 1 95 ? -15.026 0.998 20.788 1.00 90.88 95 ALA A O 1
ATOM 741 N N . GLN A 1 96 ? -14.203 2.114 19.021 1.00 89.62 96 GLN A N 1
ATOM 742 C CA . GLN A 1 96 ? -14.985 3.332 19.259 1.00 89.62 96 GLN A CA 1
ATOM 743 C C . GLN A 1 96 ? -16.493 3.080 19.187 1.00 89.62 96 GLN A C 1
ATOM 745 O O . GLN A 1 96 ? -17.249 3.651 19.970 1.00 89.62 96 GLN A O 1
ATOM 750 N N . GLN A 1 97 ? -16.935 2.230 18.259 1.00 89.75 97 GLN A N 1
ATOM 751 C CA . GLN A 1 97 ? -18.343 1.880 18.129 1.00 89.75 97 GLN A CA 1
ATOM 752 C C . GLN A 1 97 ? -18.848 1.078 19.333 1.00 89.75 97 GLN A C 1
ATOM 754 O O . GLN A 1 97 ? -19.960 1.328 19.794 1.00 89.75 97 GLN A O 1
ATOM 759 N N . ARG A 1 98 ? -18.048 0.142 19.857 1.00 87.75 98 ARG A N 1
ATOM 760 C CA . ARG A 1 98 ? -18.401 -0.615 21.068 1.00 87.75 98 ARG A CA 1
ATOM 761 C C . ARG A 1 98 ? -18.526 0.264 22.305 1.00 87.75 98 ARG A C 1
ATOM 763 O O . ARG A 1 98 ? -19.441 0.042 23.082 1.00 87.75 98 ARG A O 1
ATOM 770 N N . ASP A 1 99 ? -17.638 1.240 22.474 1.00 83.56 99 ASP A N 1
ATOM 771 C CA . ASP A 1 99 ? -17.657 2.142 23.634 1.00 83.56 99 ASP A CA 1
ATOM 772 C C . ASP A 1 99 ? -18.815 3.163 23.581 1.00 83.56 99 ASP A C 1
ATOM 774 O O . ASP A 1 99 ? -19.133 3.800 24.585 1.00 83.56 99 ASP A O 1
ATOM 778 N N . ALA A 1 100 ? -19.433 3.346 22.409 1.00 74.38 100 ALA A N 1
ATOM 779 C CA . ALA A 1 100 ? -20.577 4.234 22.199 1.00 74.38 100 ALA A CA 1
ATOM 780 C C . ALA A 1 100 ? -21.946 3.560 22.440 1.00 74.38 100 ALA A C 1
ATOM 782 O O . ALA A 1 100 ? -22.969 4.251 22.389 1.00 74.38 100 ALA A O 1
ATOM 783 N N . LEU A 1 101 ? -21.967 2.241 22.665 1.00 59.97 101 LEU A N 1
ATOM 784 C CA . LEU A 1 101 ? -23.150 1.413 22.939 1.00 59.97 101 LEU A CA 1
ATOM 785 C C . LEU A 1 101 ? -23.231 1.042 24.425 1.00 59.97 101 LEU A C 1
ATOM 787 O O . LEU A 1 101 ? -24.377 0.954 24.922 1.00 59.97 101 LEU A O 1
#

Radius of gyration: 17.04 Å; chains: 1; bounding box: 41×29×48 Å

Secondary structure (DSSP, 8-state):
-----HHHHHHHHHH-------PPP--HHHHHHHHHHHHHHHHHHH---S----EEEE-TTS--EEEEEESSTTHHHHHHHHHHHHHHHHHHHHHHHHHT-

pLDDT: mean 85.4, std 8.75, range [56.56, 95.94]

Sequence (101 aa):
MTRLPDHIAEQLLAIGKVEHGRTHEQTDEMHVKDFANTLRITRESFGTEGDRYLHGVYLSGTATVLCHTGTSPNSSVHADIITGLWNHFVDIADAQQRDAL

Foldseek 3Di:
DQDFDPVLVVLDVVVDDDDDDDDPDDDPVVVVVVLVVVVVCLCVVPVDDDDFDFAAAADPPDPHGPDTQGRHPCRNSVRVNVNRVVVSVVVVVVVVVVVVD